Protein AF-A0A2D4RU96-F1 (afdb_monomer_lite)

Foldseek 3Di:
DDPDPDPDFDWDWLVVVQVVPLDQANVVVCCVPPVVVCVVLVQWDDDPPIIIGGSVSVVVVVVVCVVVVNDTHGDD

Structure (mmCIF, N/CA/C/O backbone):
data_AF-A0A2D4RU96-F1
#
_entry.id   AF-A0A2D4RU96-F1
#
loop_
_atom_site.group_PDB
_atom_site.id
_atom_site.type_symbol
_atom_site.label_atom_id
_atom_site.label_alt_id
_atom_site.label_comp_id
_atom_site.label_asym_id
_atom_site.label_entity_id
_atom_site.label_seq_id
_atom_site.pdbx_PDB_ins_code
_atom_site.Cartn_x
_atom_site.Cartn_y
_atom_site.Cartn_z
_atom_site.occupancy
_atom_site.B_iso_or_equiv
_atom_site.auth_seq_id
_atom_site.auth_comp_id
_atom_site.auth_asym_id
_atom_site.auth_atom_id
_atom_site.pdbx_PDB_model_num
ATOM 1 N N . MET A 1 1 ? -11.310 -29.013 7.286 1.00 48.19 1 MET A N 1
ATOM 2 C CA . MET A 1 1 ? -11.292 -27.637 6.748 1.00 48.19 1 MET A CA 1
ATOM 3 C C . MET A 1 1 ? -10.346 -26.828 7.616 1.00 48.19 1 MET A C 1
ATOM 5 O O . MET A 1 1 ? -10.705 -26.512 8.741 1.00 48.19 1 MET A O 1
ATOM 9 N N . GLU A 1 2 ? -9.117 -26.586 7.163 1.00 58.75 2 GLU A N 1
ATOM 10 C CA . GLU A 1 2 ? -8.200 -25.693 7.881 1.00 58.75 2 GLU A CA 1
ATOM 11 C C . GLU A 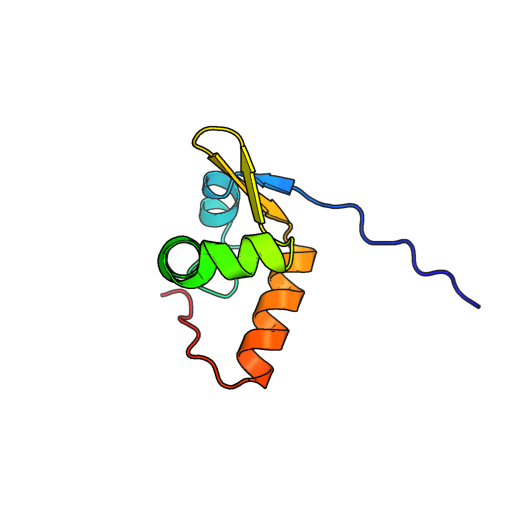1 2 ? -8.683 -24.253 7.708 1.00 58.75 2 GLU A C 1
ATOM 13 O O . GLU A 1 2 ? -8.663 -23.695 6.610 1.00 58.75 2 GLU A O 1
ATOM 18 N N . ILE A 1 3 ? -9.161 -23.655 8.795 1.00 64.25 3 ILE A N 1
ATOM 19 C CA . ILE A 1 3 ? -9.495 -22.235 8.831 1.00 64.25 3 ILE A CA 1
ATOM 20 C C . ILE A 1 3 ? -8.156 -21.499 8.915 1.00 64.25 3 ILE A C 1
ATOM 22 O O . ILE A 1 3 ? -7.600 -21.346 10.001 1.00 64.25 3 ILE A O 1
ATOM 26 N N . LYS A 1 4 ? -7.596 -21.080 7.771 1.00 61.31 4 LYS A N 1
ATOM 27 C CA . LYS A 1 4 ? -6.431 -20.185 7.784 1.00 61.31 4 LYS A CA 1
ATOM 28 C C . LYS A 1 4 ? -6.836 -18.913 8.538 1.00 61.31 4 LYS A C 1
ATOM 30 O O . LYS A 1 4 ? -7.846 -18.306 8.166 1.00 61.31 4 LYS A O 1
ATOM 35 N N . PRO A 1 5 ? -6.110 -18.512 9.596 1.00 58.75 5 PRO A N 1
ATOM 36 C CA . PRO A 1 5 ? -6.444 -17.303 10.329 1.00 58.75 5 PRO A CA 1
ATOM 37 C C . PRO A 1 5 ? -6.441 -16.130 9.352 1.00 58.75 5 PRO A C 1
ATOM 39 O O . PRO A 1 5 ? -5.533 -16.003 8.526 1.00 58.75 5 PRO A O 1
ATOM 42 N N . LYS A 1 6 ? -7.484 -15.293 9.415 1.00 59.62 6 LYS A N 1
ATOM 43 C CA . LYS A 1 6 ? -7.501 -14.060 8.629 1.00 59.62 6 LYS A CA 1
ATOM 44 C C . LYS A 1 6 ? -6.256 -13.260 9.016 1.00 59.62 6 LYS A C 1
ATOM 46 O O . LYS A 1 6 ? -6.067 -13.037 10.212 1.00 59.62 6 LYS A O 1
ATOM 51 N N . PRO A 1 7 ? -5.425 -12.850 8.046 1.00 59.75 7 PRO A N 1
ATOM 52 C CA . PRO A 1 7 ? -4.280 -12.009 8.329 1.00 59.75 7 PRO A CA 1
ATOM 53 C C . PRO A 1 7 ? -4.712 -10.798 9.157 1.00 59.75 7 PRO A C 1
ATOM 55 O O . PRO A 1 7 ? -5.629 -10.068 8.768 1.00 59.75 7 PRO A O 1
ATOM 58 N N . THR A 1 8 ? -4.108 -10.634 10.333 1.00 69.25 8 THR A N 1
ATOM 59 C CA . THR A 1 8 ? -4.377 -9.489 11.199 1.00 69.25 8 THR A CA 1
ATOM 60 C C . THR A 1 8 ? -3.893 -8.233 10.478 1.00 69.25 8 THR A C 1
ATOM 62 O O . THR A 1 8 ? -2.724 -8.208 10.086 1.00 69.25 8 THR A O 1
ATOM 65 N N . PRO A 1 9 ? -4.741 -7.204 10.293 1.00 68.00 9 PRO A N 1
ATOM 66 C CA . PRO A 1 9 ? -4.342 -6.014 9.562 1.00 68.00 9 PRO A CA 1
ATOM 67 C C . PRO A 1 9 ? -3.124 -5.351 10.203 1.00 68.00 9 PRO A C 1
ATOM 69 O O . PRO A 1 9 ? -3.150 -5.011 11.389 1.00 68.00 9 PRO A O 1
ATOM 72 N N . GLN A 1 10 ? -2.063 -5.164 9.424 1.00 85.69 10 GLN A N 1
ATOM 73 C CA . GLN A 1 10 ? -0.843 -4.493 9.871 1.00 85.69 10 GLN A CA 1
ATOM 74 C C . GLN A 1 10 ? -0.830 -3.084 9.300 1.00 85.69 10 GLN A C 1
ATOM 76 O O . GLN A 1 10 ? -0.181 -2.803 8.293 1.00 85.69 10 GLN A O 1
ATOM 81 N N . TRP A 1 11 ? -1.599 -2.210 9.948 1.00 93.69 11 TRP A N 1
ATOM 82 C CA . TRP A 1 11 ? -1.683 -0.806 9.578 1.00 93.69 11 TRP A CA 1
ATOM 83 C C . TRP A 1 11 ? -0.419 -0.062 9.991 1.00 93.69 11 TRP A C 1
ATOM 85 O O . TRP A 1 11 ? -0.128 0.101 11.175 1.00 93.69 11 TRP A O 1
ATOM 95 N N . GLU A 1 12 ? 0.299 0.459 9.006 1.00 95.06 12 GLU A N 1
ATOM 96 C CA . GLU A 1 12 ? 1.476 1.295 9.204 1.00 95.06 12 GLU A CA 1
ATOM 97 C C . GLU A 1 12 ? 1.256 2.664 8.554 1.00 95.06 12 GLU A C 1
ATOM 99 O O . GLU A 1 12 ? 0.588 2.786 7.526 1.00 95.06 12 GLU A O 1
ATOM 104 N N . ARG A 1 13 ? 1.813 3.734 9.136 1.00 95.75 13 ARG A N 1
ATOM 105 C CA . ARG A 1 13 ? 1.790 5.050 8.479 1.00 95.75 13 ARG A CA 1
ATOM 106 C C . ARG A 1 13 ? 2.504 4.957 7.138 1.00 95.75 13 ARG A C 1
ATOM 108 O O . ARG A 1 13 ? 3.635 4.489 7.087 1.00 95.75 13 ARG A O 1
ATOM 115 N N . ALA A 1 14 ? 1.901 5.506 6.086 1.00 95.25 14 ALA A N 1
ATOM 116 C CA . ALA A 1 14 ? 2.484 5.525 4.748 1.00 95.25 14 ALA A CA 1
ATOM 117 C C . ALA A 1 14 ? 3.925 6.063 4.744 1.00 95.25 14 ALA A C 1
ATOM 119 O O . ALA A 1 14 ? 4.777 5.510 4.063 1.00 95.25 14 ALA A O 1
ATOM 120 N N . SER A 1 15 ? 4.227 7.090 5.546 1.00 93.50 15 SER A N 1
ATOM 121 C CA . SER A 1 15 ? 5.587 7.625 5.681 1.00 93.50 15 SER A CA 1
ATOM 122 C C . SER A 1 15 ? 6.590 6.603 6.228 1.00 93.50 15 SER A C 1
ATOM 124 O O . SER A 1 15 ? 7.700 6.519 5.711 1.00 93.50 15 SER A O 1
ATOM 126 N N . HI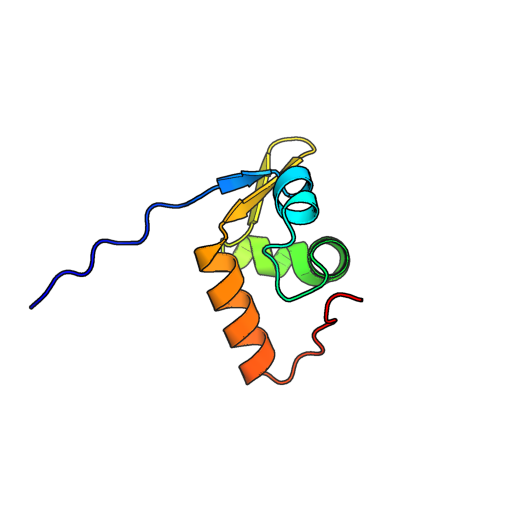S A 1 16 ? 6.207 5.819 7.241 1.00 94.25 16 HIS A N 1
ATOM 127 C CA . HIS A 1 16 ? 7.056 4.761 7.800 1.00 94.25 16 HIS A CA 1
ATOM 128 C C . HIS A 1 16 ? 7.169 3.584 6.832 1.00 94.25 16 HIS A C 1
ATOM 130 O O . HIS A 1 16 ? 8.267 3.107 6.567 1.00 94.25 16 HIS A O 1
ATOM 136 N N . TYR A 1 17 ? 6.057 3.197 6.209 1.00 94.38 17 TYR A N 1
ATOM 137 C CA . TYR A 1 17 ? 6.042 2.124 5.227 1.00 94.38 17 TYR A CA 1
ATOM 138 C C . TYR A 1 17 ? 6.926 2.445 4.009 1.00 94.38 17 TYR A C 1
ATOM 140 O O . TYR A 1 17 ? 7.689 1.589 3.568 1.00 94.38 17 TYR A O 1
ATOM 148 N N . ILE A 1 18 ? 6.907 3.689 3.510 1.00 92.25 18 ILE A N 1
ATOM 149 C CA . ILE A 1 18 ? 7.837 4.166 2.469 1.00 92.25 18 ILE A CA 1
ATOM 150 C C . ILE A 1 18 ? 9.286 4.029 2.942 1.00 92.25 18 ILE A C 1
ATOM 152 O O . ILE A 1 18 ? 10.114 3.489 2.215 1.00 92.25 18 ILE A O 1
ATOM 156 N N . ALA A 1 19 ? 9.592 4.503 4.154 1.00 92.12 19 ALA A N 1
ATOM 157 C CA . ALA A 1 19 ? 10.943 4.436 4.707 1.00 92.12 19 ALA A CA 1
ATOM 158 C C . ALA A 1 19 ? 11.431 2.992 4.917 1.00 92.12 19 ALA A C 1
ATOM 160 O O . ALA A 1 19 ? 12.627 2.736 4.843 1.00 92.12 19 ALA A O 1
ATOM 161 N N . SER A 1 20 ? 10.514 2.047 5.144 1.00 90.75 20 SER A N 1
ATOM 162 C CA . SER A 1 20 ? 10.841 0.637 5.361 1.00 90.75 20 SER A CA 1
ATOM 163 C C . SER A 1 20 ? 11.305 -0.109 4.105 1.00 90.75 20 SER A C 1
ATOM 165 O O . SER A 1 20 ? 11.832 -1.210 4.228 1.00 90.75 20 SER A O 1
ATOM 167 N N . GLY A 1 21 ? 11.061 0.429 2.903 1.00 87.12 21 GLY A N 1
ATOM 168 C CA . GLY A 1 21 ? 11.421 -0.230 1.641 1.00 87.12 21 GLY A CA 1
ATOM 169 C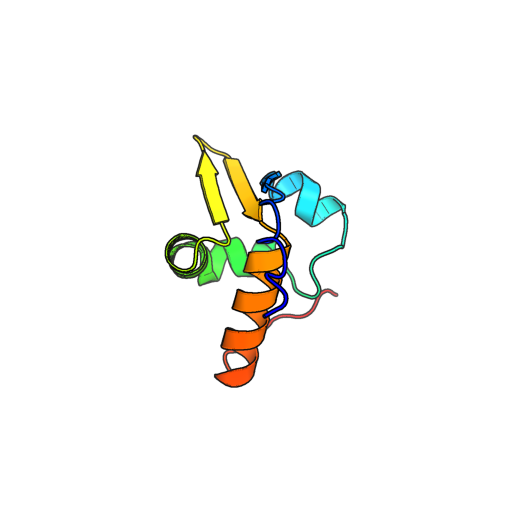 C . GLY A 1 21 ? 10.646 -1.522 1.331 1.00 87.12 21 GLY A C 1
ATOM 170 O O . GLY A 1 21 ? 10.946 -2.189 0.351 1.00 87.12 21 GLY A O 1
ATOM 171 N N . LYS A 1 22 ? 9.626 -1.886 2.123 1.00 87.00 22 LYS A N 1
ATOM 172 C CA . LYS A 1 22 ? 8.855 -3.137 1.953 1.00 87.00 22 LYS A CA 1
ATOM 173 C C . LYS A 1 22 ? 7.958 -3.163 0.711 1.00 87.00 22 LYS A C 1
ATOM 175 O O . LYS A 1 22 ? 7.482 -4.224 0.319 1.00 87.00 22 LYS A O 1
ATOM 180 N N . CYS A 1 23 ? 7.641 -1.999 0.139 1.00 87.50 23 CYS A N 1
ATOM 181 C CA . CYS A 1 23 ? 6.821 -1.917 -1.066 1.00 87.50 23 CYS A CA 1
ATOM 182 C C . CYS A 1 23 ? 7.661 -2.305 -2.290 1.00 87.50 23 CYS A C 1
ATOM 184 O O . CYS A 1 23 ? 8.663 -1.640 -2.529 1.00 87.50 23 CYS A O 1
ATOM 186 N N . PRO A 1 24 ? 7.245 -3.271 -3.125 1.00 86.75 24 PRO A N 1
ATOM 187 C CA . PRO A 1 24 ? 7.968 -3.584 -4.361 1.00 86.75 24 PRO A CA 1
ATOM 188 C C . PRO A 1 24 ? 7.881 -2.455 -5.406 1.00 86.75 24 PRO A C 1
ATOM 190 O O . PRO A 1 24 ? 8.628 -2.441 -6.380 1.00 86.75 24 PRO A O 1
ATOM 193 N N . LEU A 1 25 ? 6.969 -1.499 -5.207 1.00 89.44 25 LEU A N 1
ATOM 194 C CA . LEU A 1 25 ? 6.714 -0.369 -6.098 1.00 89.44 25 LEU A CA 1
ATOM 195 C C . LEU A 1 25 ? 6.901 0.967 -5.379 1.00 89.44 25 LEU A C 1
ATOM 197 O O . LEU A 1 25 ? 6.957 1.032 -4.144 1.00 89.44 25 LEU A O 1
ATOM 201 N N . ASP A 1 26 ? 6.923 2.053 -6.148 1.00 90.50 26 ASP A N 1
ATOM 202 C CA . ASP A 1 26 ? 6.901 3.403 -5.591 1.00 90.50 26 ASP A CA 1
ATOM 203 C C . ASP A 1 26 ? 5.536 3.705 -4.938 1.00 90.50 26 ASP A C 1
ATOM 205 O O . ASP A 1 26 ? 4.549 4.057 -5.593 1.00 90.50 26 ASP A O 1
ATOM 209 N N . LEU A 1 27 ? 5.480 3.594 -3.605 1.00 93.19 27 LEU A N 1
ATOM 210 C CA . LEU A 1 27 ? 4.265 3.893 -2.849 1.00 93.19 27 LEU A CA 1
ATOM 211 C C . LEU A 1 27 ? 3.865 5.376 -2.933 1.00 93.19 27 LEU A C 1
ATOM 213 O O . LEU A 1 27 ? 2.675 5.678 -2.848 1.00 93.19 27 LEU A O 1
ATOM 217 N N . ARG A 1 28 ? 4.802 6.315 -3.131 1.00 93.19 28 ARG A N 1
ATOM 218 C CA . ARG A 1 28 ? 4.441 7.731 -3.323 1.00 93.19 28 ARG A CA 1
ATOM 219 C C . ARG A 1 28 ? 3.659 7.898 -4.619 1.00 93.19 28 ARG A C 1
ATOM 221 O O . ARG A 1 28 ? 2.633 8.577 -4.619 1.00 93.19 28 ARG A O 1
ATOM 228 N N . TRP A 1 29 ? 4.099 7.234 -5.686 1.00 93.06 29 TRP A N 1
ATOM 229 C CA . TRP A 1 29 ? 3.384 7.231 -6.959 1.00 93.06 29 TRP A CA 1
ATOM 230 C C . TRP A 1 29 ? 1.989 6.605 -6.824 1.00 93.06 29 TRP A C 1
ATOM 232 O O . TRP A 1 29 ? 1.013 7.195 -7.287 1.00 93.06 29 TRP A O 1
ATOM 242 N N . LEU A 1 30 ? 1.867 5.463 -6.135 1.00 93.38 30 LEU A N 1
ATOM 243 C CA . LEU A 1 30 ? 0.575 4.802 -5.895 1.00 93.38 30 LEU A CA 1
ATOM 244 C C . LEU A 1 30 ? -0.390 5.695 -5.106 1.00 93.38 30 LEU A C 1
ATOM 246 O O . LEU A 1 30 ? -1.542 5.868 -5.497 1.00 93.38 30 LEU A O 1
ATOM 250 N N . LEU A 1 31 ? 0.082 6.328 -4.031 1.00 93.88 31 LEU A N 1
ATOM 251 C CA . LEU A 1 31 ? -0.736 7.238 -3.226 1.00 93.88 31 LEU A CA 1
ATOM 252 C C . LEU A 1 31 ? -1.145 8.505 -3.986 1.00 93.88 31 LEU A C 1
ATOM 254 O O . LEU A 1 31 ? -2.179 9.092 -3.674 1.00 93.88 31 LEU A O 1
ATOM 258 N N . PHE A 1 32 ? -0.362 8.937 -4.971 1.00 93.88 32 PHE A N 1
ATOM 259 C CA . PHE A 1 32 ? -0.724 10.074 -5.810 1.00 93.88 32 PHE A CA 1
ATOM 260 C C . PHE A 1 32 ? -1.746 9.690 -6.893 1.00 93.88 32 PHE A C 1
ATOM 262 O O . PHE A 1 32 ? -2.739 10.389 -7.070 1.00 93.88 32 PHE A O 1
ATOM 269 N N . ASN A 1 33 ? -1.544 8.561 -7.580 1.00 93.94 33 ASN A N 1
ATOM 270 C CA . ASN A 1 33 ? -2.301 8.204 -8.790 1.00 93.94 33 ASN A CA 1
ATOM 271 C C . ASN A 1 33 ? -3.464 7.228 -8.567 1.00 93.94 33 ASN A C 1
ATOM 273 O O . ASN A 1 33 ? -4.335 7.107 -9.429 1.00 93.94 33 ASN A O 1
ATOM 277 N N . ARG A 1 34 ? -3.446 6.471 -7.466 1.00 94.19 34 ARG A N 1
ATOM 278 C CA . ARG A 1 34 ? -4.341 5.324 -7.222 1.00 94.19 34 ARG A CA 1
ATOM 279 C C . ARG A 1 34 ? -4.945 5.311 -5.819 1.00 94.19 34 ARG A C 1
ATOM 281 O O . ARG A 1 34 ? -5.626 4.360 -5.450 1.00 94.19 34 ARG A O 1
ATOM 288 N N . LYS A 1 35 ? -4.760 6.369 -5.024 1.00 95.31 35 LYS A N 1
ATOM 289 C CA . LYS A 1 35 ? -5.298 6.442 -3.655 1.00 95.31 35 LYS A CA 1
ATOM 290 C C . LYS A 1 35 ? -6.801 6.147 -3.548 1.00 95.31 35 LYS A C 1
ATOM 292 O O . LYS A 1 35 ? -7.150 5.397 -2.641 1.00 95.31 35 LYS A O 1
ATOM 297 N N . PRO A 1 36 ? -7.698 6.674 -4.406 1.00 96.00 36 PRO A N 1
ATOM 298 C CA . PRO A 1 36 ? -9.119 6.324 -4.336 1.00 96.00 36 PRO A CA 1
ATOM 299 C C . PRO A 1 36 ? -9.375 4.817 -4.475 1.00 96.00 36 PRO A C 1
ATOM 301 O O . PRO A 1 36 ? -10.186 4.264 -3.733 1.00 96.00 36 PRO A O 1
ATOM 304 N N . ASP A 1 37 ? -8.639 4.143 -5.359 1.00 95.88 37 ASP A N 1
ATOM 305 C CA . ASP A 1 37 ? -8.756 2.699 -5.572 1.00 95.88 37 ASP A CA 1
ATOM 306 C C . ASP A 1 37 ? -8.182 1.919 -4.392 1.00 95.88 37 ASP A C 1
ATOM 308 O O . ASP A 1 37 ? -8.805 0.971 -3.926 1.00 95.88 37 ASP A O 1
ATOM 312 N N . MET A 1 38 ? -7.060 2.376 -3.829 1.00 96.38 38 MET A N 1
ATOM 313 C CA . MET A 1 38 ? -6.479 1.799 -2.614 1.00 96.38 38 MET A CA 1
ATOM 314 C C . MET A 1 38 ? -7.430 1.898 -1.410 1.00 96.38 38 MET A C 1
ATOM 316 O O . MET A 1 38 ? -7.542 0.954 -0.627 1.00 96.38 38 MET A O 1
ATOM 320 N N . LEU A 1 39 ? -8.140 3.025 -1.263 1.00 96.62 39 LEU A N 1
ATOM 321 C CA . LEU A 1 39 ? -9.166 3.208 -0.229 1.00 96.62 39 LEU A CA 1
ATOM 322 C C . LEU A 1 39 ? -10.357 2.265 -0.457 1.00 96.62 39 LEU A C 1
ATOM 324 O O . LEU A 1 39 ? -10.844 1.657 0.493 1.00 96.62 39 LEU A O 1
ATOM 328 N N . ARG A 1 40 ? -10.809 2.113 -1.710 1.00 96.31 40 ARG A N 1
ATOM 329 C CA . ARG A 1 40 ? -11.917 1.214 -2.079 1.00 96.31 40 ARG A CA 1
ATOM 330 C C . ARG A 1 40 ? -11.558 -0.262 -1.883 1.00 96.31 40 ARG A C 1
ATOM 332 O O . ARG A 1 40 ? -12.385 -1.023 -1.393 1.00 96.31 40 ARG A O 1
ATOM 339 N N . HIS A 1 41 ? -10.339 -0.654 -2.248 1.00 95.44 41 HIS A N 1
ATOM 340 C CA . HIS A 1 41 ? -9.788 -1.999 -2.032 1.00 95.44 41 HIS A CA 1
ATOM 341 C C . HIS A 1 41 ? -9.567 -2.287 -0.537 1.00 95.44 41 HIS A C 1
ATOM 343 O O . HIS A 1 41 ? -9.618 -3.428 -0.074 1.00 95.44 41 HIS A O 1
ATOM 349 N N . GLY A 1 42 ? -9.387 -1.227 0.254 1.00 95.12 42 GLY A N 1
ATOM 350 C CA . GLY A 1 42 ? -9.172 -1.302 1.693 1.00 95.12 42 GLY A CA 1
ATOM 351 C C . GLY A 1 42 ? -7.724 -1.607 2.064 1.00 95.12 42 GLY A C 1
ATOM 352 O O . GLY A 1 42 ? -7.476 -2.057 3.179 1.00 95.12 42 GLY A O 1
ATOM 353 N N . CYS A 1 43 ? -6.771 -1.383 1.155 1.00 96.06 43 CYS A N 1
ATOM 354 C CA . CYS A 1 43 ? -5.337 -1.454 1.446 1.00 96.06 43 CYS A CA 1
ATOM 355 C C . CYS A 1 43 ? -4.762 -0.127 1.962 1.00 96.06 43 CYS A C 1
ATOM 357 O O . CYS A 1 43 ? -3.640 -0.091 2.465 1.00 96.06 43 CYS A O 1
ATOM 359 N N . ALA A 1 44 ? -5.541 0.955 1.891 1.00 97.06 44 ALA A N 1
ATOM 360 C CA . ALA A 1 44 ? -5.240 2.229 2.525 1.00 97.06 44 ALA A CA 1
ATOM 361 C C . ALA A 1 44 ? -6.447 2.753 3.312 1.00 97.06 44 ALA A C 1
ATOM 363 O O . ALA A 1 44 ? -7.594 2.488 2.955 1.00 97.06 44 ALA A O 1
ATOM 364 N N . ILE A 1 45 ? -6.186 3.564 4.337 1.00 96.62 45 ILE A N 1
ATOM 365 C CA . ILE A 1 45 ? -7.195 4.372 5.036 1.00 96.62 45 ILE A CA 1
ATOM 366 C C . ILE A 1 45 ? -6.665 5.784 5.296 1.00 96.62 45 ILE A C 1
ATOM 368 O O . ILE A 1 45 ? -5.481 5.982 5.575 1.00 96.62 45 ILE A O 1
ATOM 372 N N . GLN A 1 46 ? -7.547 6.781 5.209 1.00 96.12 46 GLN A N 1
ATOM 373 C CA . GLN A 1 46 ? -7.228 8.170 5.542 1.00 96.12 46 GLN A CA 1
ATOM 374 C C . GLN A 1 46 ? -7.578 8.442 7.010 1.00 96.12 46 GLN A C 1
ATOM 376 O O . GLN A 1 46 ? -8.728 8.291 7.409 1.00 96.12 46 GLN A O 1
ATOM 381 N N . VAL A 1 47 ? -6.601 8.902 7.793 1.00 94.69 47 VAL A N 1
ATOM 382 C CA . VAL A 1 47 ? -6.785 9.318 9.191 1.00 94.69 47 VAL A CA 1
ATOM 383 C C . VAL A 1 47 ? -6.242 10.737 9.351 1.00 94.69 47 VAL A C 1
ATOM 385 O O . VAL A 1 47 ? -5.032 10.964 9.420 1.00 94.69 47 VAL A O 1
ATOM 388 N N . GLY A 1 48 ? -7.142 11.722 9.364 1.00 93.00 48 GLY A N 1
ATOM 389 C CA . GLY A 1 48 ? -6.770 13.138 9.383 1.00 93.00 48 GLY A CA 1
ATOM 390 C C . GLY A 1 48 ? -5.942 13.511 8.150 1.00 93.00 48 GLY A C 1
ATOM 391 O O . GLY A 1 48 ? -6.411 13.369 7.025 1.00 93.00 48 GLY A O 1
ATOM 392 N N . ARG A 1 49 ? -4.697 13.962 8.352 1.00 91.62 49 ARG A N 1
ATOM 393 C CA . ARG A 1 49 ? -3.736 14.260 7.266 1.00 91.62 49 ARG A CA 1
ATOM 394 C C . ARG A 1 49 ? -2.859 13.068 6.873 1.00 91.62 49 ARG A C 1
ATOM 396 O O . ARG A 1 49 ? -2.126 13.153 5.893 1.00 91.62 49 ARG A O 1
ATOM 403 N N . SER A 1 50 ? -2.916 11.967 7.615 1.00 92.75 50 SER A N 1
ATOM 404 C CA . SER A 1 50 ? -2.078 10.791 7.387 1.00 92.75 50 SER A CA 1
ATOM 405 C C . SER A 1 50 ? -2.828 9.708 6.618 1.00 92.75 50 SER A C 1
ATOM 407 O O . SER A 1 50 ? -4.045 9.575 6.725 1.00 92.75 50 SER A O 1
ATOM 409 N N . VAL A 1 51 ? -2.079 8.908 5.863 1.00 96.56 51 VAL A N 1
ATOM 410 C CA . VAL A 1 51 ? -2.570 7.659 5.274 1.00 96.56 51 VAL A CA 1
ATOM 411 C C . VAL A 1 51 ? -1.941 6.504 6.039 1.00 96.56 51 VAL A C 1
ATOM 413 O O . VAL A 1 51 ? -0.733 6.527 6.292 1.00 96.56 51 VAL A O 1
ATOM 416 N N . LEU A 1 52 ? -2.751 5.518 6.417 1.00 96.75 52 LEU A N 1
ATOM 417 C CA . LEU A 1 52 ? -2.270 4.222 6.880 1.00 96.75 52 LEU A CA 1
ATOM 418 C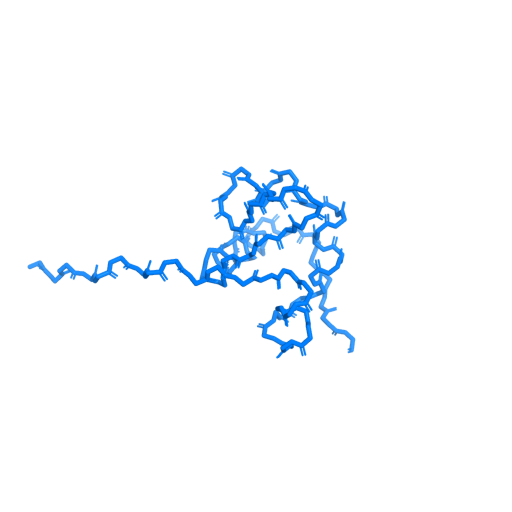 C . LEU A 1 52 ? -2.408 3.217 5.740 1.00 96.75 52 LEU A C 1
ATOM 420 O O . LEU A 1 52 ? -3.358 3.290 4.961 1.00 96.75 52 LEU A O 1
ATOM 424 N N . VAL A 1 53 ? -1.455 2.304 5.651 1.00 96.44 53 VAL A N 1
ATOM 425 C CA . VAL A 1 53 ? -1.378 1.266 4.628 1.00 96.44 53 VAL A CA 1
ATOM 426 C C . VAL A 1 53 ? -1.352 -0.081 5.325 1.00 96.44 53 VAL A C 1
ATOM 428 O O . VAL A 1 53 ? -0.635 -0.252 6.310 1.00 96.44 53 VAL A O 1
ATOM 431 N N . ASP A 1 54 ? -2.132 -1.019 4.808 1.00 95.50 54 ASP A N 1
ATOM 432 C CA . ASP A 1 54 ? -2.065 -2.420 5.196 1.00 95.50 54 ASP A CA 1
ATOM 433 C C . ASP A 1 54 ? -1.182 -3.168 4.195 1.00 95.50 54 ASP A C 1
ATOM 435 O O . ASP A 1 54 ? -1.494 -3.221 3.004 1.00 95.50 54 ASP A O 1
ATOM 439 N N . HIS A 1 55 ? -0.069 -3.734 4.669 1.00 93.75 55 HIS A N 1
ATOM 440 C CA . HIS A 1 55 ? 0.909 -4.405 3.806 1.00 93.75 55 HIS A CA 1
ATOM 441 C C . HIS A 1 55 ? 0.293 -5.546 2.987 1.00 93.75 55 HIS A C 1
ATOM 443 O O . HIS A 1 55 ? 0.513 -5.637 1.781 1.00 93.75 55 HIS A O 1
ATOM 449 N N . GLN A 1 56 ? -0.482 -6.421 3.629 1.00 93.06 56 GLN A N 1
ATOM 450 C CA . GLN A 1 56 ? -0.976 -7.644 2.998 1.00 93.06 56 GLN A CA 1
ATOM 451 C C . GLN A 1 56 ? -2.042 -7.331 1.955 1.00 93.06 56 GLN A C 1
ATOM 453 O O . GLN A 1 56 ? -2.000 -7.857 0.845 1.00 93.06 56 GLN A O 1
ATOM 458 N N . ARG A 1 57 ? -2.958 -6.415 2.271 1.00 94.81 57 ARG A N 1
ATOM 459 C CA . ARG A 1 57 ? -3.947 -5.929 1.309 1.00 94.81 57 ARG A CA 1
ATOM 460 C C . ARG A 1 57 ? -3.304 -5.131 0.188 1.00 94.81 57 ARG A C 1
ATOM 462 O O . ARG A 1 57 ? -3.772 -5.217 -0.941 1.00 94.81 57 ARG A O 1
ATOM 469 N N . LEU A 1 58 ? -2.232 -4.388 0.472 1.00 94.94 58 LEU A N 1
ATOM 470 C CA . LEU A 1 58 ? -1.483 -3.702 -0.572 1.00 94.94 58 LEU A CA 1
ATOM 471 C C . LEU A 1 58 ? -0.881 -4.715 -1.547 1.00 94.94 58 LEU A C 1
ATOM 473 O O . LEU A 1 58 ? -1.014 -4.515 -2.744 1.00 94.94 58 LEU A O 1
ATOM 477 N N . MET A 1 59 ? -0.291 -5.818 -1.076 1.00 94.56 59 MET A N 1
ATOM 478 C CA . MET A 1 59 ? 0.254 -6.838 -1.983 1.00 94.56 59 MET A CA 1
ATOM 479 C C . MET A 1 59 ? -0.828 -7.440 -2.887 1.00 94.56 59 MET A C 1
ATOM 481 O O . MET A 1 59 ? -0.612 -7.540 -4.091 1.00 94.56 59 MET A O 1
ATOM 485 N N . LEU A 1 60 ? -2.012 -7.740 -2.339 1.00 94.25 60 LEU A N 1
ATOM 486 C CA . LEU A 1 60 ? -3.157 -8.218 -3.127 1.00 94.25 60 LEU A CA 1
ATOM 487 C C . LEU A 1 60 ? -3.612 -7.186 -4.168 1.00 94.25 60 LEU A C 1
ATOM 489 O O . LEU A 1 60 ? -3.863 -7.526 -5.319 1.00 94.25 60 LEU A O 1
ATOM 493 N N . PHE A 1 61 ? -3.669 -5.909 -3.787 1.00 94.50 61 PHE A N 1
ATOM 494 C CA . PHE A 1 61 ? -3.992 -4.826 -4.713 1.00 94.50 61 PHE A CA 1
ATOM 495 C C . PHE A 1 61 ? -2.983 -4.737 -5.867 1.00 94.50 61 PHE A C 1
ATOM 497 O O . PHE A 1 61 ? -3.374 -4.577 -7.021 1.00 94.50 61 PHE A O 1
ATOM 504 N N . LEU A 1 62 ? -1.685 -4.862 -5.579 1.00 93.69 6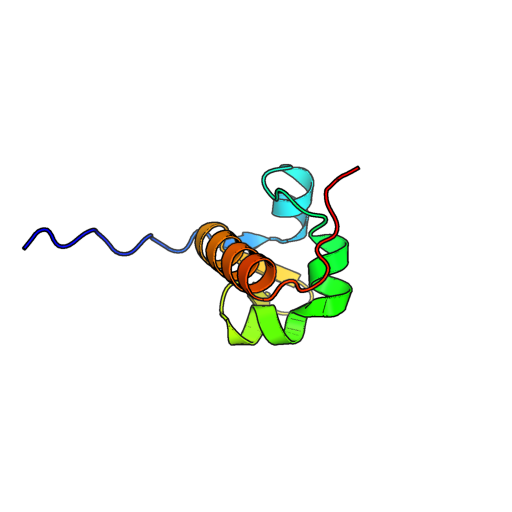2 LEU A N 1
ATOM 505 C CA . LEU A 1 62 ? -0.644 -4.817 -6.609 1.00 93.69 62 LEU A CA 1
ATOM 506 C C . LEU A 1 62 ? -0.695 -6.023 -7.548 1.00 93.69 62 LEU A C 1
ATOM 508 O O . LEU A 1 62 ? -0.475 -5.869 -8.749 1.00 93.69 62 LEU A O 1
ATOM 512 N N . GLU A 1 63 ? -1.009 -7.201 -7.017 1.00 92.94 63 GLU A N 1
ATOM 513 C CA . GLU A 1 63 ? -1.233 -8.400 -7.817 1.00 92.94 63 GLU A CA 1
ATOM 514 C C . GLU A 1 63 ? -2.412 -8.209 -8.784 1.00 92.94 63 GLU A C 1
ATOM 516 O O . GLU A 1 63 ? -2.273 -8.482 -9.975 1.00 92.94 63 GLU A O 1
ATOM 521 N N . GLU A 1 64 ? -3.533 -7.652 -8.315 1.00 93.19 64 GLU A N 1
ATOM 522 C CA . GLU A 1 64 ? -4.689 -7.346 -9.167 1.00 93.19 64 GLU A CA 1
ATOM 523 C C . GLU A 1 64 ? -4.353 -6.346 -10.282 1.00 93.19 64 GLU A C 1
ATOM 525 O O . GLU A 1 64 ? -4.770 -6.539 -11.425 1.00 93.19 64 GLU A O 1
ATOM 530 N N . LEU A 1 65 ? -3.592 -5.288 -9.982 1.00 91.69 65 LEU A N 1
ATOM 531 C CA . LEU A 1 65 ? -3.158 -4.322 -10.997 1.00 91.69 65 LEU A CA 1
ATOM 532 C C . LEU A 1 65 ? -2.251 -4.972 -12.051 1.00 91.69 65 LEU A C 1
ATOM 534 O O . LEU A 1 65 ? -2.411 -4.718 -13.246 1.00 91.69 65 LEU A O 1
ATOM 538 N N . SER A 1 66 ? -1.333 -5.835 -11.610 1.00 89.44 66 SER A N 1
ATOM 539 C CA . SER A 1 66 ? -0.443 -6.592 -12.493 1.00 89.44 66 SER A CA 1
ATOM 540 C C . SER A 1 66 ? -1.237 -7.496 -13.441 1.00 89.44 66 SER A C 1
ATOM 542 O O . SER A 1 66 ? -1.029 -7.464 -14.652 1.00 89.44 66 SER A O 1
ATOM 544 N N . GLN A 1 67 ? -2.232 -8.225 -12.922 1.00 91.81 67 GLN A N 1
ATOM 545 C CA . GLN A 1 67 ? -3.116 -9.080 -13.727 1.00 91.81 67 GLN A CA 1
ATOM 546 C C . GLN A 1 67 ? -3.926 -8.297 -14.773 1.00 91.81 67 GLN A C 1
ATOM 548 O O . GLN A 1 67 ? -4.280 -8.842 -15.818 1.00 91.81 67 GLN A O 1
ATOM 553 N N . ARG A 1 68 ? -4.208 -7.017 -14.514 1.00 90.31 68 ARG A N 1
ATOM 554 C CA . ARG A 1 68 ? -4.922 -6.121 -15.436 1.00 90.31 68 ARG A CA 1
ATOM 555 C C . ARG A 1 68 ? -4.002 -5.416 -16.437 1.00 90.31 68 ARG A C 1
ATOM 557 O O . ARG A 1 68 ? -4.499 -4.646 -17.255 1.00 90.31 68 ARG A O 1
ATOM 564 N N . ASN A 1 69 ? -2.690 -5.673 -16.394 1.00 84.00 69 ASN A N 1
ATOM 565 C CA . ASN A 1 69 ? -1.668 -4.945 -17.155 1.00 84.00 69 ASN A CA 1
ATOM 566 C C . ASN A 1 69 ? -1.747 -3.420 -16.955 1.00 84.00 69 ASN A C 1
ATOM 568 O O . ASN A 1 69 ? -1.444 -2.639 -17.860 1.00 84.00 69 ASN A O 1
ATOM 572 N N . GLU A 1 70 ? -2.165 -2.976 -15.768 1.00 81.19 70 GLU A N 1
ATOM 573 C CA . GLU A 1 70 ? -2.140 -1.559 -15.429 1.00 81.19 70 GLU A CA 1
ATOM 574 C C . GLU A 1 70 ? -0.698 -1.141 -15.125 1.00 81.19 70 GLU A C 1
ATOM 576 O O . GLU A 1 70 ? 0.009 -1.825 -14.392 1.00 81.19 70 GLU A O 1
ATOM 581 N N . GLY A 1 71 ? -0.241 -0.023 -15.696 1.00 74.25 71 GLY A N 1
ATOM 582 C CA . GLY A 1 71 ? 1.139 0.439 -15.537 1.00 74.25 71 GLY A CA 1
ATOM 583 C C . GLY A 1 71 ? 1.547 0.588 -14.066 1.00 74.25 71 GLY A C 1
ATOM 584 O O . GLY A 1 71 ? 1.051 1.472 -13.366 1.00 74.25 71 GLY A O 1
ATOM 585 N N . LEU A 1 72 ? 2.471 -0.265 -13.619 1.00 80.69 72 LEU A N 1
ATOM 586 C CA . LEU A 1 72 ? 3.092 -0.234 -12.296 1.00 80.69 72 LEU A CA 1
ATOM 587 C C . LEU A 1 72 ? 4.475 0.418 -12.393 1.00 80.69 72 LEU A C 1
ATOM 589 O O . LEU A 1 72 ? 5.221 0.145 -13.330 1.00 80.69 72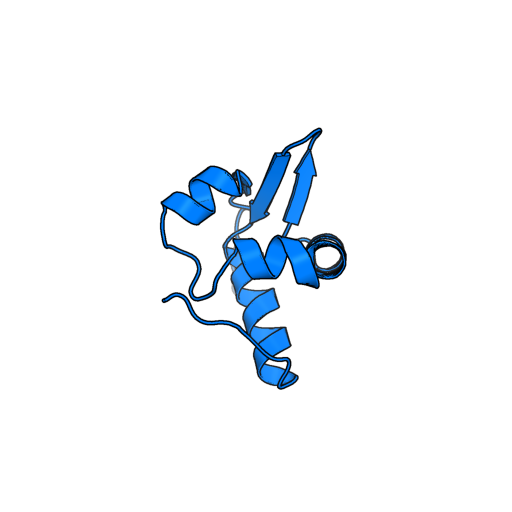 LEU A O 1
ATOM 593 N N . VAL A 1 73 ? 4.826 1.264 -11.421 1.00 82.44 73 VAL A N 1
ATOM 594 C CA . VAL A 1 73 ? 6.141 1.925 -11.354 1.00 82.44 73 VAL A CA 1
ATOM 595 C C . VAL A 1 73 ? 7.010 1.224 -10.303 1.00 82.44 73 VAL A C 1
ATOM 597 O O . VAL A 1 73 ? 6.729 1.367 -9.106 1.00 82.44 73 VAL A O 1
ATOM 600 N N . PRO A 1 74 ? 8.046 0.460 -10.709 1.00 79.19 74 PRO A N 1
ATOM 601 C CA . PRO A 1 74 ? 8.986 -0.163 -9.778 1.00 79.19 74 PRO A CA 1
ATOM 602 C C . PRO A 1 74 ? 9.753 0.877 -8.959 1.00 79.19 74 PRO A C 1
ATOM 604 O O . PRO A 1 74 ? 9.886 2.031 -9.375 1.00 79.19 74 PRO A O 1
ATOM 607 N N . GLN A 1 75 ? 10.292 0.469 -7.808 1.00 74.31 75 GLN A N 1
ATOM 608 C CA . GLN A 1 75 ? 11.268 1.308 -7.108 1.00 74.31 75 GLN A CA 1
ATOM 609 C C . GLN A 1 75 ? 12.535 1.497 -7.961 1.00 74.31 75 GLN A C 1
ATOM 611 O O . GLN A 1 75 ? 12.922 0.594 -8.704 1.00 74.31 75 GLN A O 1
ATOM 616 N N . ARG A 1 76 ? 13.136 2.690 -7.877 1.00 62.31 76 ARG A N 1
ATOM 617 C CA . ARG A 1 76 ? 14.431 3.015 -8.492 1.00 62.31 76 ARG A CA 1
ATOM 618 C C . ARG A 1 76 ? 15.581 2.676 -7.560 1.00 62.31 76 ARG A C 1
ATOM 620 O O . ARG A 1 76 ? 15.390 2.861 -6.338 1.00 62.31 76 ARG A O 1
#

pLDDT: mean 87.88, std 11.68, range [48.19, 97.06]

Secondary structure (DSSP, 8-state):
---PPPPPP-EEEHHHHHHTT--SB-HHHHHHHSHHHHHHHTSEEEETTEEEEEHHHHHHHHHHHHHTT----B--

Radius of gyration: 12.77 Å; chains: 1; bounding box: 26×42×28 Å

Sequence (76 aa):
MEIKPKPTPQWERASHYIASGKCPLDLRWLLFNRKPDMLRHGCAIQVGRSVLVDHQRLMLFLEELSQRNEGLVPQR